Protein AF-A0AAI8VL66-F1 (afdb_monomer)

Secondary structure (DSSP, 8-state):
---HHHHHHHHHHHHHHHHHH-TT--S-HHHHHHHHHHHHH-HHHHHHHHHHHHHHHHHHHHHHHHHHHHHHHHHHHHT-----------------------------------

Structure (mmCIF, N/CA/C/O backbone):
data_AF-A0AAI8VL66-F1
#
_entry.id   AF-A0AAI8VL66-F1
#
loop_
_atom_site.group_PDB
_atom_site.id
_atom_site.type_symbol
_atom_site.label_atom_id
_atom_site.label_alt_id
_atom_site.label_comp_id
_atom_site.label_asym_id
_atom_site.label_entity_id
_atom_site.label_seq_id
_atom_site.pdbx_PDB_ins_code
_atom_site.Cartn_x
_atom_site.Cartn_y
_atom_site.Cartn_z
_atom_site.occupancy
_atom_site.B_iso_or_equiv
_atom_site.auth_seq_id
_atom_site.auth_comp_id
_atom_site.auth_asym_id
_atom_site.auth_atom_id
_atom_site.pdbx_PDB_model_num
ATOM 1 N N . MET A 1 1 ? 18.245 -2.781 -18.196 1.00 60.41 1 MET A N 1
ATOM 2 C CA . MET A 1 1 ? 17.121 -3.704 -17.927 1.00 60.41 1 MET A CA 1
ATOM 3 C C . MET A 1 1 ? 17.376 -4.350 -16.576 1.00 60.41 1 MET A C 1
ATOM 5 O O . MET A 1 1 ? 18.521 -4.706 -16.335 1.00 60.41 1 MET A O 1
ATOM 9 N N . ALA A 1 2 ? 16.375 -4.409 -15.695 1.00 62.25 2 ALA A N 1
ATOM 10 C CA . ALA A 1 2 ? 16.514 -5.029 -14.374 1.00 62.25 2 ALA A CA 1
ATOM 11 C C . ALA A 1 2 ? 16.606 -6.559 -14.503 1.00 62.25 2 ALA A C 1
ATOM 13 O O . ALA A 1 2 ? 15.943 -7.139 -15.367 1.00 62.25 2 ALA A O 1
ATOM 14 N N . SER A 1 3 ? 17.423 -7.198 -13.668 1.00 83.19 3 SER A N 1
ATOM 15 C CA . SER A 1 3 ? 17.559 -8.661 -13.612 1.00 83.19 3 SER A CA 1
ATOM 16 C C . SER A 1 3 ? 16.240 -9.324 -13.185 1.00 83.19 3 SER A C 1
ATOM 18 O O . SER A 1 3 ? 15.462 -8.728 -12.443 1.00 83.19 3 SER A O 1
ATOM 20 N N . ASN A 1 4 ? 15.994 -10.580 -13.583 1.00 81.44 4 ASN A N 1
ATOM 21 C CA . ASN A 1 4 ? 14.822 -11.353 -13.128 1.00 81.44 4 ASN A CA 1
ATOM 22 C C . ASN A 1 4 ? 14.700 -11.377 -11.592 1.00 81.44 4 ASN A C 1
ATOM 24 O O . ASN A 1 4 ? 13.597 -11.310 -11.054 1.00 81.44 4 ASN A O 1
ATOM 28 N N . ALA A 1 5 ? 15.832 -11.419 -10.881 1.00 84.50 5 ALA A N 1
ATOM 29 C CA . ALA A 1 5 ? 15.855 -11.351 -9.420 1.00 84.50 5 ALA A CA 1
ATOM 30 C C . ALA A 1 5 ? 15.374 -9.987 -8.887 1.00 84.50 5 ALA A C 1
ATOM 32 O O . ALA A 1 5 ? 14.628 -9.927 -7.910 1.00 84.50 5 ALA A O 1
ATOM 33 N N . GLU A 1 6 ? 15.753 -8.892 -9.550 1.00 81.94 6 GLU A N 1
ATOM 34 C CA . GLU A 1 6 ? 15.318 -7.538 -9.189 1.00 81.94 6 GLU A CA 1
ATOM 35 C C . GLU A 1 6 ? 13.827 -7.339 -9.476 1.00 81.94 6 GLU A C 1
ATOM 37 O O . GLU A 1 6 ? 13.123 -6.757 -8.655 1.00 81.94 6 GLU A O 1
ATOM 42 N N . GLN A 1 7 ? 13.317 -7.875 -10.590 1.00 82.44 7 GLN A N 1
ATOM 43 C CA . GLN A 1 7 ? 11.887 -7.815 -10.906 1.00 82.44 7 GLN A CA 1
ATOM 44 C C . GLN A 1 7 ? 11.042 -8.543 -9.857 1.00 82.44 7 GLN A C 1
ATOM 46 O O . GLN A 1 7 ? 10.049 -7.993 -9.385 1.00 82.44 7 GLN A O 1
ATOM 51 N N . GLN A 1 8 ? 11.459 -9.739 -9.424 1.00 86.88 8 GLN A N 1
ATOM 52 C CA . GLN A 1 8 ? 10.755 -10.453 -8.356 1.00 86.88 8 GLN A CA 1
ATOM 53 C C . GLN A 1 8 ? 10.820 -9.720 -7.012 1.00 86.88 8 GLN A C 1
ATOM 55 O O . GLN A 1 8 ? 9.830 -9.676 -6.280 1.00 86.88 8 GLN A O 1
ATOM 60 N N . MET A 1 9 ? 11.963 -9.109 -6.689 1.00 89.69 9 MET A N 1
ATOM 61 C CA . MET A 1 9 ? 12.093 -8.290 -5.485 1.00 89.69 9 MET A CA 1
ATOM 62 C C . MET A 1 9 ? 11.126 -7.099 -5.511 1.00 89.69 9 MET A C 1
ATOM 64 O O . MET A 1 9 ? 10.435 -6.862 -4.519 1.00 89.69 9 MET A O 1
ATOM 68 N N . ILE A 1 10 ? 11.032 -6.393 -6.642 1.00 87.19 10 ILE A N 1
ATOM 69 C CA . ILE A 1 10 ? 10.099 -5.274 -6.830 1.00 87.19 10 ILE A CA 1
ATOM 70 C C . ILE A 1 10 ? 8.649 -5.757 -6.699 1.00 87.19 10 ILE A C 1
ATOM 72 O O . ILE A 1 10 ? 7.877 -5.152 -5.958 1.00 87.19 10 ILE A O 1
ATOM 76 N N . HIS A 1 11 ? 8.292 -6.886 -7.316 1.00 88.56 11 HIS A N 1
ATOM 77 C CA . HIS A 1 11 ? 6.952 -7.476 -7.203 1.00 88.56 11 HIS A CA 1
ATOM 78 C C . HIS A 1 11 ? 6.557 -7.749 -5.746 1.00 88.56 11 HIS A C 1
ATOM 80 O O . HIS A 1 11 ? 5.475 -7.368 -5.299 1.00 88.56 11 HIS A O 1
ATOM 86 N N . ASN A 1 12 ? 7.458 -8.363 -4.974 1.00 90.44 12 ASN A N 1
ATOM 87 C CA . ASN A 1 12 ? 7.217 -8.657 -3.562 1.00 90.44 12 ASN A CA 1
ATOM 88 C C . ASN A 1 12 ? 7.057 -7.379 -2.724 1.00 90.44 12 ASN A C 1
ATOM 90 O O . ASN A 1 12 ? 6.235 -7.335 -1.805 1.00 90.44 12 ASN A O 1
ATOM 94 N N . GLN A 1 13 ? 7.814 -6.325 -3.042 1.00 91.44 13 GLN A N 1
ATOM 95 C CA . GLN A 1 13 ? 7.683 -5.028 -2.378 1.00 91.44 13 GLN A CA 1
ATOM 96 C C . GLN A 1 13 ? 6.353 -4.346 -2.705 1.00 91.44 13 GLN A C 1
ATOM 98 O O . GLN A 1 13 ? 5.703 -3.835 -1.794 1.00 91.44 13 GLN A O 1
ATOM 103 N N . ILE A 1 14 ? 5.929 -4.364 -3.971 1.00 90.06 14 ILE A N 1
ATOM 104 C CA . ILE A 1 14 ? 4.653 -3.782 -4.404 1.00 90.06 14 ILE A CA 1
ATOM 105 C C . ILE A 1 14 ? 3.483 -4.519 -3.745 1.00 90.06 14 ILE A C 1
ATOM 107 O O . ILE A 1 14 ? 2.602 -3.880 -3.174 1.00 90.06 14 ILE A O 1
ATOM 111 N N . ARG A 1 15 ? 3.509 -5.856 -3.713 1.00 89.81 15 ARG A N 1
ATOM 112 C CA . ARG A 1 15 ? 2.482 -6.652 -3.024 1.00 89.81 15 ARG A CA 1
ATOM 113 C C . ARG A 1 15 ? 2.375 -6.299 -1.541 1.00 89.81 15 ARG A C 1
ATOM 115 O O . ARG A 1 15 ? 1.276 -6.176 -1.005 1.00 89.81 15 ARG A O 1
ATOM 122 N N . ARG A 1 16 ? 3.514 -6.095 -0.871 1.00 89.62 16 ARG A N 1
ATOM 123 C CA . ARG A 1 16 ? 3.531 -5.640 0.525 1.00 89.62 16 ARG A CA 1
ATOM 124 C C . ARG A 1 16 ? 2.932 -4.241 0.670 1.00 89.62 16 ARG A C 1
ATOM 126 O O . ARG A 1 16 ? 2.147 -4.035 1.584 1.00 89.62 16 ARG A O 1
ATOM 133 N N . ALA A 1 17 ? 3.256 -3.318 -0.234 1.00 89.25 17 ALA A N 1
ATOM 134 C CA . ALA A 1 17 ? 2.690 -1.971 -0.242 1.00 89.25 17 ALA A CA 1
ATOM 135 C C . ALA A 1 17 ? 1.159 -1.984 -0.410 1.00 89.25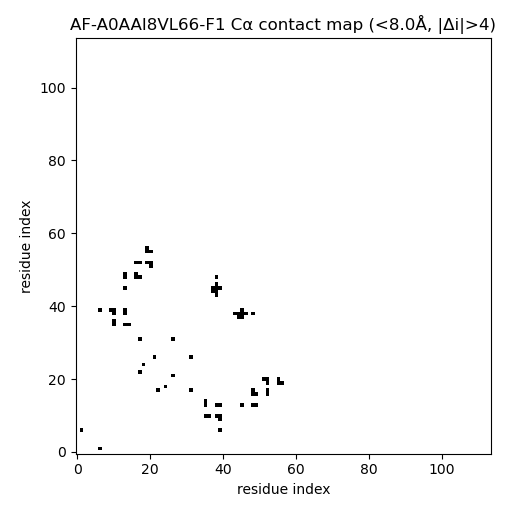 17 ALA A C 1
ATOM 137 O O . ALA A 1 17 ? 0.464 -1.209 0.245 1.00 89.25 17 ALA A O 1
ATOM 138 N N . PHE A 1 18 ? 0.617 -2.906 -1.213 1.00 86.94 18 PHE A N 1
ATOM 139 C CA . PHE A 1 18 ? -0.831 -3.096 -1.327 1.00 86.94 18 PHE A CA 1
ATOM 140 C C . PHE A 1 18 ? -1.484 -3.586 -0.037 1.00 86.94 18 PHE A C 1
ATOM 142 O O . PHE A 1 18 ? -2.596 -3.161 0.262 1.00 86.94 18 PHE A O 1
ATOM 149 N N . ALA A 1 19 ? -0.803 -4.420 0.750 1.00 87.06 19 ALA A N 1
ATOM 150 C CA . ALA A 1 19 ? -1.314 -4.830 2.056 1.00 87.06 19 ALA A CA 1
ATOM 151 C C . ALA A 1 19 ? -1.441 -3.646 3.035 1.00 87.06 19 ALA A C 1
ATOM 153 O O . ALA A 1 19 ? -2.314 -3.662 3.898 1.00 87.06 19 ALA A O 1
ATOM 154 N N . ASP A 1 20 ? -0.602 -2.612 2.893 1.00 85.94 20 ASP A N 1
ATOM 155 C CA . ASP A 1 20 ? -0.720 -1.380 3.681 1.00 85.94 20 ASP A CA 1
ATOM 156 C C . ASP A 1 20 ? -1.793 -0.423 3.139 1.00 85.94 20 ASP A C 1
ATOM 158 O O . ASP A 1 20 ? -2.459 0.257 3.916 1.00 85.94 20 ASP A O 1
ATOM 162 N N . LEU A 1 21 ? -1.934 -0.340 1.811 1.00 86.31 21 LEU A N 1
ATOM 163 C CA . LEU A 1 21 ? -2.908 0.529 1.139 1.00 86.31 21 LEU A CA 1
ATOM 164 C C . LEU A 1 21 ? -4.346 0.038 1.299 1.00 86.31 21 LEU A C 1
ATOM 166 O O . LEU A 1 21 ? -5.260 0.844 1.450 1.0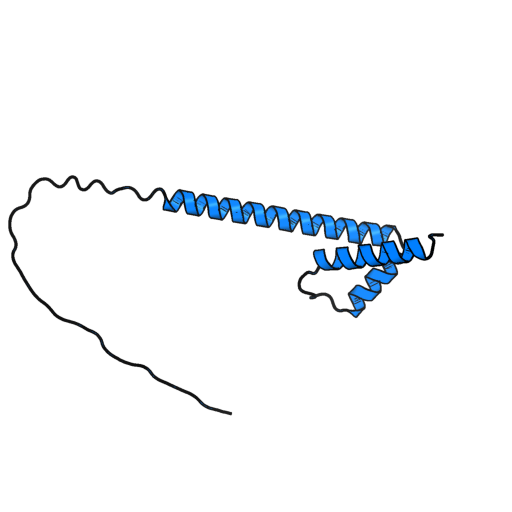0 86.31 21 LEU A O 1
ATOM 170 N N . ASP A 1 22 ? -4.535 -1.276 1.245 1.00 86.62 22 ASP A N 1
ATOM 171 C CA . ASP A 1 22 ? -5.839 -1.923 1.243 1.00 86.62 22 ASP A CA 1
ATOM 172 C C . ASP A 1 22 ? -5.854 -3.123 2.207 1.00 86.62 22 ASP A C 1
ATOM 174 O O . ASP A 1 22 ? -5.920 -4.287 1.790 1.00 86.62 22 ASP A O 1
ATOM 178 N N . PRO A 1 23 ? -5.800 -2.861 3.526 1.00 82.56 23 PRO A N 1
ATOM 179 C CA . PRO A 1 23 ? -5.790 -3.912 4.542 1.00 82.56 23 PRO A CA 1
ATOM 180 C C . PRO A 1 23 ? -7.095 -4.720 4.580 1.00 82.56 23 PRO A C 1
ATOM 182 O O . PRO A 1 23 ? -7.126 -5.822 5.126 1.00 82.56 23 PRO A O 1
ATOM 185 N N . LYS A 1 24 ? -8.181 -4.182 4.011 1.00 88.12 24 LYS A N 1
ATOM 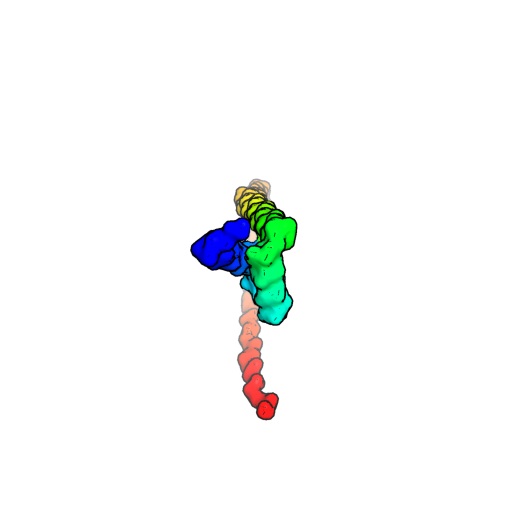186 C CA . LYS A 1 24 ? -9.503 -4.820 3.968 1.00 88.12 24 LYS A CA 1
ATOM 187 C C . LYS A 1 24 ? -9.746 -5.626 2.692 1.00 88.12 24 LYS A C 1
ATOM 189 O O . LYS A 1 24 ? -10.761 -6.312 2.614 1.00 88.12 24 LYS A O 1
ATOM 194 N N . ASN A 1 25 ? -8.816 -5.598 1.735 1.00 85.25 25 ASN A N 1
ATOM 195 C CA . ASN A 1 25 ? -8.971 -6.213 0.415 1.00 85.25 25 ASN A CA 1
ATOM 196 C C . ASN A 1 25 ? -10.247 -5.751 -0.311 1.00 85.25 25 ASN A C 1
ATOM 198 O O . ASN A 1 25 ? -10.933 -6.550 -0.946 1.00 85.25 25 ASN A O 1
ATOM 202 N N . GLU A 1 26 ? -10.568 -4.462 -0.201 1.00 89.12 26 GLU A N 1
ATOM 203 C CA . GLU A 1 26 ? -11.691 -3.831 -0.902 1.00 89.12 26 GLU A CA 1
ATOM 204 C C . GLU A 1 26 ? -11.392 -3.660 -2.400 1.00 89.12 26 GLU A C 1
ATOM 206 O O . GLU A 1 26 ? -12.307 -3.619 -3.223 1.00 89.12 26 GLU A O 1
ATOM 211 N N . THR A 1 27 ? -10.111 -3.607 -2.778 1.00 87.56 27 THR A N 1
ATOM 212 C CA . THR A 1 27 ? -9.684 -3.534 -4.177 1.00 87.56 27 THR A CA 1
ATOM 213 C C . THR A 1 27 ? -9.882 -4.892 -4.854 1.00 87.56 27 THR A C 1
ATOM 215 O O . THR A 1 27 ? -9.303 -5.888 -4.406 1.00 87.56 27 THR A O 1
ATOM 218 N N . PRO A 1 28 ? -10.618 -4.962 -5.980 1.00 91.75 28 PRO A N 1
ATOM 219 C CA . PRO A 1 28 ? -10.752 -6.188 -6.756 1.00 91.75 28 PRO A CA 1
ATOM 220 C C . PRO A 1 28 ? -9.393 -6.780 -7.143 1.00 91.75 28 PRO A C 1
ATOM 222 O O . PRO A 1 28 ? -8.500 -6.061 -7.599 1.00 91.75 28 PRO A O 1
ATOM 225 N N . ALA A 1 29 ? -9.261 -8.106 -7.035 1.00 88.81 29 ALA A N 1
ATOM 226 C CA . ALA A 1 29 ? -8.008 -8.815 -7.306 1.00 88.81 29 ALA A CA 1
ATOM 227 C C . ALA A 1 29 ? -7.424 -8.490 -8.693 1.00 88.81 29 ALA A C 1
ATOM 229 O O . ALA A 1 29 ? -6.221 -8.293 -8.813 1.00 88.81 29 ALA A O 1
ATOM 230 N N . ILE A 1 30 ? -8.281 -8.335 -9.709 1.00 90.69 30 ILE A N 1
ATOM 231 C CA . ILE A 1 30 ? -7.859 -8.022 -11.081 1.00 90.69 30 ILE A CA 1
ATOM 232 C C . ILE A 1 30 ? -7.214 -6.633 -11.204 1.00 90.69 30 ILE A C 1
ATOM 234 O O . ILE A 1 30 ? -6.272 -6.446 -11.967 1.00 90.69 30 ILE A O 1
ATOM 238 N N . ILE A 1 31 ? -7.688 -5.658 -10.421 1.00 90.50 31 ILE A N 1
ATOM 239 C CA . ILE A 1 31 ? -7.120 -4.305 -10.391 1.00 90.50 31 ILE A CA 1
ATOM 240 C C . ILE A 1 31 ? -5.781 -4.340 -9.657 1.00 90.50 31 ILE A C 1
ATOM 242 O O . ILE A 1 31 ? -4.812 -3.736 -10.111 1.00 90.50 31 ILE A O 1
ATOM 246 N N . ARG A 1 32 ? -5.708 -5.085 -8.548 1.00 89.06 32 ARG A N 1
ATOM 247 C CA . ARG A 1 32 ? -4.462 -5.271 -7.798 1.00 89.06 32 ARG A CA 1
ATOM 248 C C . ARG A 1 32 ? -3.381 -5.916 -8.666 1.00 89.06 32 ARG A C 1
ATOM 250 O O . ARG A 1 32 ? -2.273 -5.400 -8.724 1.00 89.06 32 ARG A O 1
ATOM 257 N N . GLU A 1 33 ? -3.714 -6.990 -9.373 1.00 89.69 33 GLU A N 1
ATOM 258 C CA . GLU A 1 33 ? -2.784 -7.693 -10.262 1.00 89.69 33 GLU A CA 1
ATOM 259 C C . GLU A 1 33 ? -2.293 -6.794 -11.404 1.00 89.69 33 GLU A C 1
ATOM 261 O O . GLU A 1 33 ? -1.092 -6.728 -11.664 1.00 89.69 33 GLU A O 1
ATOM 266 N N . PHE A 1 34 ? -3.197 -6.025 -12.021 1.00 92.00 34 PHE A N 1
ATOM 267 C CA . PHE A 1 34 ? -2.828 -5.055 -13.051 1.00 92.00 34 PHE A CA 1
ATOM 268 C C . PHE A 1 34 ? -1.834 -4.007 -12.532 1.00 92.00 34 PHE A C 1
ATOM 270 O O . PHE A 1 34 ? -0.863 -3.678 -13.212 1.00 92.00 34 PHE A O 1
ATOM 277 N N . LEU A 1 35 ? -2.047 -3.489 -11.320 1.00 88.25 35 LEU A N 1
ATOM 278 C CA . LEU A 1 35 ? -1.151 -2.503 -10.717 1.00 88.25 35 LEU A CA 1
ATOM 279 C C . LEU A 1 35 ? 0.189 -3.111 -10.269 1.00 88.25 35 LEU A C 1
ATOM 281 O O . LEU A 1 35 ? 1.213 -2.433 -10.365 1.00 88.25 35 LEU A O 1
ATOM 285 N N . GLU A 1 36 ? 0.204 -4.368 -9.810 1.00 88.25 36 GLU A N 1
ATOM 286 C CA . GLU A 1 36 ? 1.439 -5.110 -9.518 1.00 88.25 36 GLU A CA 1
ATOM 287 C C . GLU A 1 36 ? 2.312 -5.236 -10.778 1.00 88.25 36 GLU A C 1
ATOM 289 O O . GLU A 1 36 ? 3.486 -4.859 -10.753 1.00 88.25 36 GLU A O 1
ATOM 294 N N . ASP A 1 37 ? 1.726 -5.683 -11.890 1.00 89.50 37 ASP A N 1
ATOM 295 C CA . ASP A 1 37 ? 2.431 -5.860 -13.166 1.00 89.50 37 ASP A CA 1
ATOM 296 C C . ASP A 1 37 ? 2.856 -4.512 -13.780 1.00 89.50 37 ASP A C 1
ATOM 298 O O . ASP A 1 37 ? 3.990 -4.355 -14.245 1.00 89.50 37 ASP A O 1
ATOM 302 N N . ALA A 1 38 ? 1.995 -3.489 -13.715 1.00 88.62 38 ALA A N 1
ATOM 303 C CA . ALA A 1 38 ? 2.326 -2.140 -14.175 1.00 88.62 38 ALA A CA 1
ATOM 304 C C . ALA A 1 38 ? 3.491 -1.530 -13.375 1.00 88.62 38 ALA A C 1
ATOM 306 O O . ALA A 1 38 ? 4.429 -0.989 -13.964 1.00 88.62 38 ALA A O 1
ATOM 307 N N . GLY A 1 39 ? 3.479 -1.662 -12.045 1.00 87.00 39 GLY A N 1
ATOM 308 C CA . GLY A 1 39 ? 4.564 -1.180 -11.192 1.00 87.00 39 GLY A CA 1
ATOM 309 C C . GLY A 1 39 ? 5.873 -1.952 -11.386 1.00 87.00 39 GLY A C 1
ATOM 310 O O . GLY A 1 39 ? 6.950 -1.369 -11.302 1.00 87.00 39 GLY A O 1
ATOM 311 N N . ALA A 1 40 ? 5.821 -3.244 -11.709 1.00 87.38 40 ALA A N 1
ATOM 312 C CA . ALA A 1 40 ? 7.028 -4.013 -12.007 1.00 87.38 40 ALA A CA 1
ATOM 313 C C . ALA A 1 40 ? 7.716 -3.572 -13.313 1.00 87.38 40 ALA A C 1
ATOM 315 O O . ALA A 1 40 ? 8.941 -3.669 -13.435 1.00 87.38 40 ALA A O 1
ATOM 316 N N . ARG A 1 41 ? 6.942 -3.075 -14.286 1.00 86.75 41 ARG A N 1
ATOM 317 C CA . ARG A 1 41 ? 7.433 -2.642 -15.606 1.00 86.75 41 ARG A CA 1
ATOM 318 C C . ARG A 1 41 ? 7.826 -1.169 -15.652 1.00 86.75 41 ARG A C 1
ATOM 320 O O . ARG A 1 41 ? 8.749 -0.817 -16.386 1.00 86.75 41 ARG A O 1
ATOM 327 N N . ASP A 1 42 ? 7.153 -0.322 -14.877 1.00 89.50 42 ASP A N 1
ATOM 328 C CA . ASP A 1 42 ? 7.370 1.121 -14.857 1.00 89.50 42 ASP A CA 1
ATOM 329 C C . ASP A 1 42 ? 7.752 1.641 -13.462 1.00 89.50 42 ASP A C 1
ATOM 331 O O . ASP A 1 42 ? 7.000 1.547 -12.488 1.00 89.50 42 ASP A O 1
ATOM 335 N N . ARG A 1 43 ? 8.925 2.283 -13.381 1.00 85.38 43 ARG A N 1
ATOM 336 C CA . ARG A 1 43 ? 9.426 2.855 -12.124 1.00 85.38 43 ARG A CA 1
ATOM 337 C C . ARG A 1 43 ? 8.574 4.009 -11.612 1.00 85.38 43 ARG A C 1
ATOM 339 O O . ARG A 1 43 ? 8.515 4.182 -10.396 1.00 85.38 43 ARG A O 1
ATOM 346 N N . ALA A 1 44 ? 7.968 4.814 -12.488 1.00 88.81 44 ALA A N 1
ATOM 347 C CA . ALA A 1 44 ? 7.141 5.933 -12.038 1.00 88.81 44 ALA A CA 1
ATOM 348 C C . ALA A 1 44 ? 5.891 5.408 -11.315 1.00 88.81 44 ALA A C 1
ATOM 350 O O . ALA A 1 44 ? 5.575 5.860 -10.214 1.00 88.81 44 ALA A O 1
ATOM 351 N N . THR A 1 45 ? 5.267 4.373 -11.880 1.00 89.56 45 THR A N 1
ATOM 352 C CA . THR A 1 45 ? 4.152 3.641 -11.272 1.00 89.56 45 THR A CA 1
ATOM 353 C C . THR A 1 45 ? 4.558 2.982 -9.950 1.00 89.56 45 THR A C 1
ATOM 355 O O . THR A 1 45 ? 3.883 3.190 -8.942 1.00 89.56 45 THR A O 1
ATOM 358 N N . ALA A 1 46 ? 5.693 2.270 -9.894 1.00 87.44 46 ALA A N 1
ATOM 359 C CA . ALA A 1 46 ? 6.203 1.709 -8.635 1.00 87.44 46 ALA A CA 1
ATOM 360 C C . ALA A 1 46 ? 6.401 2.785 -7.555 1.00 87.44 46 ALA A C 1
ATOM 362 O O . ALA A 1 46 ? 5.980 2.618 -6.410 1.00 87.44 46 ALA A O 1
ATOM 363 N N . GLY A 1 47 ? 7.010 3.914 -7.929 1.00 88.25 47 GLY A N 1
ATOM 364 C CA . GLY A 1 47 ? 7.229 5.048 -7.037 1.00 88.25 47 GLY A CA 1
ATOM 365 C C . GLY A 1 47 ? 5.925 5.632 -6.496 1.00 88.25 47 GLY A C 1
ATOM 366 O O . GLY A 1 47 ? 5.837 5.906 -5.300 1.00 88.25 47 GLY A O 1
ATOM 367 N N . ALA A 1 48 ? 4.898 5.763 -7.340 1.00 90.62 48 ALA A N 1
ATOM 368 C CA . ALA A 1 48 ? 3.578 6.231 -6.926 1.00 90.62 48 ALA A CA 1
ATOM 369 C C . ALA A 1 48 ? 2.920 5.276 -5.916 1.00 90.62 48 ALA A C 1
ATOM 371 O O . ALA A 1 48 ? 2.396 5.730 -4.898 1.00 90.62 48 ALA A O 1
ATOM 372 N N . ILE A 1 49 ? 3.010 3.961 -6.146 1.00 89.94 49 ILE A N 1
ATOM 373 C CA . ILE A 1 49 ? 2.477 2.945 -5.226 1.00 89.94 49 ILE A CA 1
ATOM 374 C C . ILE A 1 49 ? 3.195 3.014 -3.871 1.00 89.94 49 ILE A C 1
ATOM 376 O O . ILE A 1 49 ? 2.547 3.040 -2.824 1.00 89.94 49 ILE A O 1
ATOM 380 N N . PHE A 1 50 ? 4.528 3.105 -3.867 1.00 90.50 50 PHE A N 1
ATOM 381 C CA . PHE A 1 50 ? 5.296 3.218 -2.625 1.00 90.50 50 PHE A CA 1
ATOM 382 C C . PHE A 1 50 ? 5.020 4.523 -1.874 1.00 90.50 50 PHE A C 1
ATOM 384 O O . PHE A 1 50 ? 4.895 4.504 -0.648 1.00 90.50 50 PHE A O 1
ATOM 391 N N . ALA A 1 51 ? 4.888 5.643 -2.587 1.00 89.38 51 ALA A N 1
ATOM 392 C CA . ALA A 1 51 ? 4.539 6.926 -1.987 1.00 89.38 51 ALA A CA 1
ATOM 393 C C . ALA A 1 51 ? 3.147 6.880 -1.343 1.00 89.38 51 ALA A C 1
ATOM 395 O O . ALA A 1 51 ? 2.986 7.310 -0.199 1.00 89.38 51 ALA A O 1
ATOM 396 N N . ALA A 1 52 ? 2.164 6.299 -2.034 1.00 88.00 52 ALA A N 1
ATOM 397 C CA . ALA A 1 52 ? 0.816 6.133 -1.510 1.00 88.00 52 ALA A CA 1
ATOM 398 C C . ALA A 1 52 ? 0.805 5.232 -0.261 1.00 88.00 52 ALA A C 1
ATOM 400 O O . ALA A 1 52 ? 0.208 5.590 0.753 1.00 88.00 52 ALA A O 1
ATOM 401 N N . ALA A 1 53 ? 1.526 4.106 -0.283 1.00 86.94 53 ALA A N 1
ATOM 402 C CA . ALA A 1 53 ? 1.627 3.215 0.874 1.00 86.94 53 ALA A CA 1
ATOM 403 C C . ALA A 1 53 ? 2.304 3.893 2.078 1.00 86.94 53 ALA A C 1
ATOM 405 O O . ALA A 1 53 ? 1.862 3.739 3.218 1.00 86.94 53 ALA A O 1
ATOM 406 N N . ALA A 1 54 ? 3.346 4.697 1.846 1.00 86.81 54 ALA A N 1
ATOM 407 C CA . ALA A 1 54 ? 3.984 5.481 2.900 1.00 86.81 54 ALA A CA 1
ATOM 408 C C . ALA A 1 54 ? 3.021 6.516 3.509 1.00 86.81 54 ALA A C 1
ATOM 410 O O . ALA A 1 54 ? 2.960 6.654 4.732 1.00 86.81 54 ALA A O 1
ATOM 411 N N . GLN A 1 55 ? 2.233 7.205 2.678 1.00 86.50 55 GLN A N 1
ATOM 412 C CA . GLN A 1 55 ? 1.213 8.149 3.139 1.00 86.50 55 GLN A CA 1
ATOM 413 C C . GLN A 1 55 ? 0.109 7.459 3.950 1.00 86.50 55 GLN A C 1
ATOM 415 O O . GLN A 1 55 ? -0.257 7.964 5.012 1.00 86.50 55 GLN A O 1
ATOM 420 N N . ALA A 1 56 ? -0.369 6.290 3.513 1.00 82.94 56 ALA A N 1
ATOM 421 C CA . ALA A 1 56 ? -1.364 5.504 4.243 1.00 82.94 56 ALA A CA 1
ATOM 422 C C . ALA A 1 56 ? -0.853 5.086 5.633 1.00 82.94 56 ALA A C 1
ATOM 424 O O . ALA A 1 56 ? -1.546 5.275 6.634 1.00 82.94 56 ALA A O 1
ATOM 425 N N . ARG A 1 57 ? 0.401 4.618 5.726 1.00 82.38 57 ARG A N 1
ATOM 426 C CA . ARG A 1 57 ? 1.042 4.297 7.014 1.00 82.38 57 ARG A CA 1
ATOM 427 C C . ARG A 1 57 ? 1.178 5.520 7.922 1.00 82.38 57 ARG A C 1
ATOM 429 O O . ARG A 1 57 ? 0.915 5.417 9.118 1.00 82.38 57 ARG A O 1
ATOM 436 N N . LEU A 1 58 ? 1.568 6.675 7.379 1.00 82.81 58 LEU A N 1
ATOM 437 C CA . LEU A 1 58 ? 1.663 7.925 8.144 1.00 82.81 58 LEU A CA 1
ATOM 438 C C . LEU A 1 58 ? 0.293 8.382 8.662 1.00 82.81 58 LEU A C 1
ATOM 440 O O . LEU A 1 58 ? 0.183 8.806 9.813 1.00 82.81 58 LEU A O 1
ATOM 444 N N . ALA A 1 59 ? -0.753 8.266 7.841 1.00 79.88 59 ALA A N 1
ATOM 445 C CA . ALA A 1 59 ? -2.121 8.579 8.242 1.00 79.88 59 ALA A CA 1
ATOM 446 C C . ALA A 1 59 ? -2.608 7.643 9.360 1.00 79.88 59 ALA A C 1
ATOM 448 O O . ALA A 1 59 ? -3.129 8.120 10.368 1.00 79.88 59 ALA A O 1
ATOM 449 N N . ALA A 1 60 ? -2.359 6.336 9.235 1.00 77.25 60 ALA A N 1
ATOM 450 C CA . ALA A 1 60 ? -2.685 5.352 10.266 1.00 77.25 60 ALA A CA 1
ATOM 451 C C . ALA A 1 60 ? -1.920 5.607 11.578 1.00 77.25 60 ALA A C 1
ATOM 453 O O . ALA A 1 60 ? -2.508 5.561 12.658 1.00 77.25 60 ALA A O 1
ATOM 454 N N . ALA A 1 61 ? -0.629 5.947 11.503 1.00 77.81 61 ALA A N 1
ATOM 455 C CA . ALA A 1 61 ? 0.173 6.291 12.677 1.00 77.81 61 ALA A CA 1
ATOM 456 C C . ALA A 1 61 ? -0.352 7.551 13.387 1.00 77.81 61 ALA A C 1
ATOM 458 O O . ALA A 1 61 ? -0.417 7.589 14.616 1.00 77.81 61 ALA A O 1
ATOM 459 N N . ARG A 1 62 ? -0.773 8.570 12.627 1.00 79.06 62 ARG A N 1
ATOM 460 C CA . ARG A 1 62 ? -1.389 9.785 13.180 1.00 79.06 62 ARG A CA 1
ATOM 461 C C . ARG A 1 62 ? -2.743 9.495 13.833 1.00 79.06 62 ARG A C 1
ATOM 463 O O . ARG A 1 62 ? -3.009 10.017 14.914 1.00 79.06 62 ARG A O 1
ATOM 470 N N . ALA A 1 63 ? -3.581 8.665 13.213 1.00 72.69 63 ALA A N 1
ATOM 471 C CA . ALA A 1 63 ? -4.843 8.230 13.812 1.00 72.69 63 ALA A CA 1
ATOM 472 C C . ALA A 1 63 ? -4.598 7.525 15.159 1.00 72.69 63 ALA A C 1
ATOM 474 O O . ALA A 1 63 ? -5.137 7.949 16.176 1.00 72.69 63 ALA A O 1
ATOM 475 N N . ALA A 1 64 ? -3.664 6.568 15.200 1.00 72.44 64 ALA A N 1
ATOM 476 C CA . ALA A 1 64 ? -3.312 5.850 16.426 1.00 72.44 64 ALA A CA 1
ATOM 477 C C . ALA A 1 64 ? -2.776 6.769 17.545 1.00 72.44 64 ALA A C 1
ATOM 479 O O . ALA A 1 64 ? -3.075 6.551 18.718 1.00 72.44 64 ALA A O 1
ATOM 480 N N . GLN A 1 65 ? -2.010 7.815 17.210 1.00 73.44 65 GLN A N 1
ATOM 481 C CA . GLN A 1 65 ? -1.565 8.820 18.188 1.00 73.44 65 GLN A CA 1
ATOM 482 C C . GLN A 1 65 ? -2.730 9.647 18.746 1.00 73.44 65 GLN A C 1
ATOM 484 O O . GLN A 1 65 ? -2.741 9.978 19.930 1.00 73.44 65 GLN A O 1
ATOM 489 N N . THR A 1 66 ? -3.715 9.964 17.904 1.00 71.31 66 THR A N 1
ATOM 490 C CA . THR A 1 66 ? -4.901 10.737 18.298 1.00 71.31 66 THR A CA 1
ATOM 491 C C . THR A 1 66 ? -5.805 9.910 19.214 1.00 71.31 66 THR A C 1
ATOM 493 O O . THR A 1 66 ? -6.258 10.421 20.235 1.00 71.31 66 THR A O 1
ATOM 496 N N . ASP A 1 67 ? -5.978 8.618 18.925 1.00 66.12 67 ASP A N 1
ATOM 497 C CA . ASP A 1 67 ? -6.742 7.693 19.770 1.00 66.12 67 ASP A CA 1
ATOM 498 C C . ASP A 1 67 ? -6.056 7.455 21.125 1.00 66.12 67 ASP A C 1
ATOM 500 O O . ASP A 1 67 ? -6.718 7.414 22.165 1.00 66.12 67 ASP A O 1
ATOM 504 N N . GLN A 1 68 ? -4.720 7.362 21.152 1.00 60.84 68 GLN A N 1
ATOM 505 C CA . GLN A 1 68 ? -3.959 7.271 22.404 1.00 60.84 68 GLN A CA 1
ATOM 506 C C . GLN A 1 68 ? -4.052 8.555 23.232 1.00 60.84 68 GLN A C 1
ATOM 508 O O . GLN A 1 68 ? -4.249 8.479 24.444 1.00 60.84 68 GLN A O 1
ATOM 513 N N . ALA A 1 69 ? -3.962 9.727 22.599 1.00 63.53 69 ALA A N 1
ATOM 514 C CA . ALA A 1 69 ? -4.149 11.007 23.275 1.00 63.53 69 ALA A CA 1
ATOM 515 C C . ALA A 1 69 ? -5.578 11.149 23.824 1.00 63.53 69 ALA A C 1
ATOM 517 O O . ALA A 1 69 ? -5.747 11.519 24.982 1.00 63.53 69 ALA A O 1
ATOM 518 N N . ALA A 1 70 ? -6.598 10.777 23.046 1.00 62.53 70 ALA A N 1
ATOM 519 C CA . ALA A 1 70 ? -7.993 10.786 23.482 1.00 62.53 70 ALA A CA 1
ATOM 520 C C . ALA A 1 70 ? -8.239 9.822 24.655 1.00 62.53 70 ALA A C 1
ATOM 522 O O . ALA A 1 70 ? -8.904 10.185 25.626 1.00 62.53 70 ALA A O 1
ATOM 523 N N . THR A 1 71 ? -7.646 8.625 24.617 1.00 66.44 71 THR A N 1
ATOM 524 C CA . THR A 1 71 ? -7.725 7.645 25.712 1.00 66.44 71 THR A CA 1
ATOM 525 C C . THR A 1 71 ? -6.996 8.143 26.965 1.00 66.44 71 THR A C 1
ATOM 527 O O . THR A 1 71 ? -7.519 8.016 28.072 1.00 66.44 71 THR A O 1
ATOM 530 N N . ALA A 1 72 ? -5.827 8.776 26.819 1.00 59.50 72 ALA A N 1
ATOM 531 C CA . ALA A 1 72 ? -5.103 9.392 27.931 1.00 59.50 72 ALA A CA 1
ATOM 532 C C . ALA A 1 72 ? -5.871 10.584 28.536 1.00 59.50 72 ALA A C 1
ATOM 534 O O . ALA A 1 72 ? -5.929 10.722 29.758 1.00 59.50 72 ALA A O 1
ATOM 535 N N . SER A 1 73 ? -6.521 11.413 27.711 1.00 59.25 73 SER A N 1
ATOM 536 C CA . SER A 1 73 ? -7.389 12.504 28.174 1.00 59.25 73 SER A CA 1
ATOM 537 C C . SER A 1 73 ? -8.649 11.990 28.877 1.00 59.25 73 SER A C 1
ATOM 539 O O . SER A 1 73 ? -9.047 12.557 29.893 1.00 59.25 73 SER A O 1
ATOM 541 N N . ALA A 1 74 ? -9.242 10.891 28.403 1.00 58.00 74 ALA A N 1
ATOM 542 C CA . ALA A 1 74 ? -10.361 10.234 29.076 1.00 58.00 74 ALA A CA 1
ATOM 543 C C . ALA A 1 74 ? -9.945 9.631 30.433 1.00 58.00 74 ALA A C 1
ATOM 545 O O . ALA A 1 74 ? -10.666 9.780 31.419 1.00 58.00 74 ALA A O 1
ATOM 546 N N . ALA A 1 75 ? -8.756 9.024 30.521 1.00 56.12 75 ALA A N 1
ATOM 547 C CA . ALA A 1 75 ? -8.204 8.519 31.780 1.00 56.12 75 ALA A CA 1
ATOM 548 C C . ALA A 1 75 ? -7.878 9.650 32.778 1.00 56.12 75 ALA A C 1
ATOM 550 O O . ALA A 1 75 ? -8.130 9.509 33.974 1.00 56.12 75 ALA A O 1
ATOM 551 N N . GLY A 1 76 ? -7.389 10.798 32.294 1.00 54.25 76 GLY A N 1
ATOM 552 C CA . GLY A 1 76 ? -7.177 11.997 33.113 1.00 54.25 76 GLY A CA 1
ATOM 553 C C . GLY A 1 76 ? -8.481 12.618 33.632 1.00 54.25 76 GLY A C 1
ATOM 554 O O . GLY A 1 76 ? -8.538 13.050 34.781 1.00 54.25 76 GLY A O 1
ATOM 555 N N .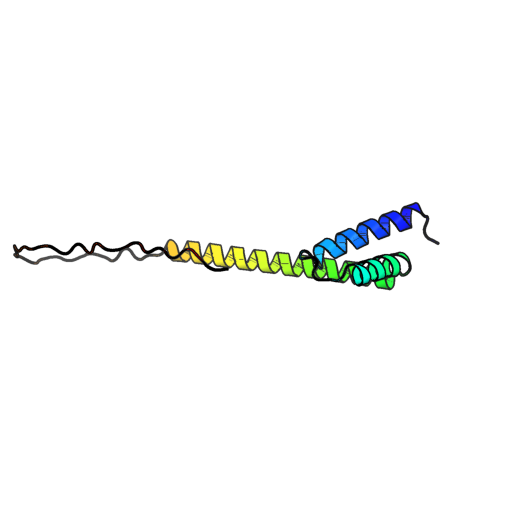 ALA A 1 77 ? -9.550 12.605 32.829 1.00 52.62 77 ALA A N 1
ATOM 556 C CA . ALA A 1 77 ? -10.872 13.082 33.240 1.00 52.62 77 ALA A CA 1
ATOM 557 C C . ALA A 1 77 ? -11.557 12.142 34.253 1.00 52.62 77 ALA A C 1
ATOM 559 O O . ALA A 1 77 ? -12.207 12.613 35.183 1.00 52.62 77 ALA A O 1
ATOM 560 N N . ALA A 1 78 ? -11.362 10.824 34.134 1.00 52.19 78 ALA A N 1
ATOM 561 C CA . ALA A 1 78 ? -11.856 9.848 35.111 1.00 52.19 78 ALA A CA 1
ATOM 562 C C . ALA A 1 78 ? -11.113 9.910 36.465 1.00 52.19 78 ALA A C 1
ATOM 564 O O . ALA A 1 78 ? -11.673 9.526 37.489 1.00 52.19 78 ALA A O 1
ATOM 565 N N . GLY A 1 79 ? -9.878 10.429 36.490 1.00 50.06 79 GLY A N 1
ATOM 566 C CA . GLY A 1 79 ? -9.105 10.679 37.715 1.00 50.06 79 GLY A CA 1
ATOM 567 C C . GLY A 1 79 ? -9.456 11.981 38.450 1.00 50.06 79 GLY A C 1
ATOM 568 O O . GLY A 1 79 ? -8.984 12.190 39.565 1.00 50.06 79 GLY A O 1
ATOM 569 N N . ALA A 1 80 ? -10.285 12.847 37.858 1.00 48.78 80 ALA A N 1
ATOM 570 C CA . ALA A 1 80 ? -10.661 14.155 38.398 1.00 48.78 80 ALA A CA 1
ATOM 571 C C . ALA A 1 80 ? -12.147 14.230 38.796 1.00 48.78 80 ALA A C 1
ATOM 573 O O . ALA A 1 80 ? -12.783 15.272 38.642 1.00 48.78 80 ALA A O 1
ATOM 574 N N . ALA A 1 81 ? -12.724 13.142 39.318 1.00 43.94 81 ALA A N 1
ATOM 575 C CA . ALA A 1 81 ? -14.001 13.240 40.020 1.00 43.94 81 ALA A CA 1
ATOM 576 C C . ALA A 1 81 ? -13.775 14.044 41.317 1.00 43.94 81 ALA A C 1
ATOM 578 O O . ALA A 1 81 ? -13.014 13.592 42.179 1.00 43.94 81 ALA A O 1
ATOM 579 N N . PRO A 1 82 ? -14.379 15.237 41.485 1.00 49.53 82 PRO A N 1
ATOM 580 C CA . PRO A 1 82 ? -14.220 15.999 42.709 1.00 49.53 82 PRO A CA 1
ATOM 581 C C . PRO A 1 82 ? -14.815 15.181 43.852 1.00 49.53 82 PRO A C 1
ATOM 583 O O . PRO A 1 82 ? -15.994 14.824 43.825 1.00 49.53 82 PRO A O 1
ATOM 586 N N . ALA A 1 83 ? -13.998 14.894 44.865 1.00 50.06 83 ALA A N 1
ATOM 587 C CA . ALA A 1 83 ? -14.496 14.507 46.171 1.00 50.06 83 ALA A CA 1
ATOM 588 C C . ALA A 1 83 ? -15.406 15.646 46.647 1.00 50.06 83 ALA A C 1
ATOM 590 O O . ALA A 1 83 ? -14.935 16.681 47.121 1.00 50.06 83 ALA A O 1
ATOM 591 N N . ALA A 1 84 ? -16.712 15.491 46.427 1.00 51.22 84 ALA A N 1
ATOM 592 C CA . ALA A 1 84 ? -17.710 16.414 46.917 1.00 51.22 84 ALA A CA 1
ATOM 593 C C . ALA A 1 84 ? -17.535 16.501 48.434 1.00 51.22 84 ALA A C 1
ATOM 595 O O . ALA A 1 84 ? -17.713 15.525 49.165 1.00 51.22 84 ALA A O 1
ATOM 596 N N . ALA A 1 85 ? -17.117 17.682 48.876 1.00 54.44 85 ALA A N 1
ATOM 597 C CA . ALA A 1 85 ? -16.973 18.060 50.262 1.00 54.44 85 ALA A CA 1
ATOM 598 C C . ALA A 1 85 ? -18.318 17.893 50.985 1.00 54.44 85 ALA A C 1
ATOM 600 O O . ALA A 1 85 ? -19.184 18.762 50.942 1.00 54.44 85 ALA A O 1
ATOM 601 N N . GLY A 1 86 ? -18.489 16.768 51.676 1.00 51.62 86 GLY A N 1
ATOM 602 C CA . GLY A 1 86 ? -19.580 16.539 52.618 1.00 51.62 86 GLY A CA 1
ATOM 603 C C . GLY A 1 86 ? -19.303 17.208 53.962 1.00 51.62 86 GLY A C 1
ATOM 604 O O . GLY A 1 86 ? -19.237 16.532 54.984 1.00 51.62 86 GLY A O 1
ATOM 605 N N . GLN A 1 87 ? -19.113 18.530 53.980 1.00 54.25 87 GLN A N 1
ATOM 606 C CA . GLN A 1 87 ? -19.130 19.312 55.215 1.00 54.25 87 GLN A CA 1
ATOM 607 C C . GLN A 1 87 ? -20.583 19.697 55.528 1.00 54.25 87 GLN A C 1
ATOM 609 O O . GLN A 1 87 ? -21.034 20.793 55.221 1.00 54.25 87 GLN A O 1
ATOM 614 N N . GLY A 1 88 ? -21.328 18.760 56.120 1.00 47.41 88 GLY A N 1
ATOM 615 C CA . GLY A 1 88 ? -22.696 18.959 56.604 1.00 47.41 88 GLY A CA 1
ATOM 616 C C . GLY A 1 88 ? -22.760 18.782 58.116 1.00 47.41 88 GLY A C 1
ATOM 617 O O . GLY A 1 88 ? -22.970 17.682 58.619 1.00 47.41 88 GLY A O 1
ATOM 618 N N . ARG A 1 89 ? -22.536 19.872 58.849 1.00 50.94 89 ARG A N 1
ATOM 619 C CA . ARG A 1 89 ? -22.747 19.968 60.296 1.00 50.94 89 ARG A CA 1
ATOM 620 C C . ARG A 1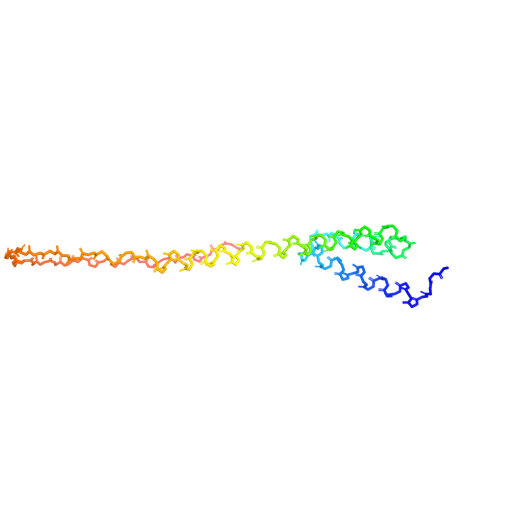 89 ? -24.245 20.169 60.561 1.00 50.94 89 ARG A C 1
ATOM 622 O O . ARG A 1 89 ? -24.801 21.153 60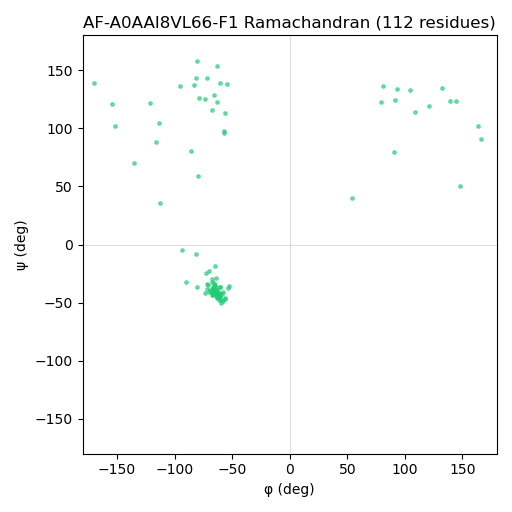.096 1.00 50.94 89 ARG A O 1
ATOM 629 N N . GLY A 1 90 ? -24.827 19.311 61.401 1.00 50.97 90 GLY A N 1
ATOM 630 C CA . GLY A 1 90 ? -26.076 19.569 62.131 1.00 50.97 90 GLY A CA 1
ATOM 631 C C . GLY A 1 90 ? -27.357 19.121 61.423 1.00 50.97 90 GLY A C 1
ATOM 632 O O . GLY A 1 90 ? -27.644 19.549 60.314 1.00 50.97 90 GLY A O 1
ATOM 633 N N . GLY A 1 91 ? -28.156 18.284 62.086 1.00 50.84 91 GLY A N 1
ATOM 634 C CA . GLY A 1 91 ? -29.485 17.930 61.591 1.00 50.84 91 GLY A CA 1
ATOM 635 C C . GLY A 1 91 ? -30.063 16.690 62.255 1.00 50.84 91 GLY A C 1
ATOM 636 O O . GLY A 1 91 ? -29.672 15.571 61.964 1.00 50.84 91 GLY A O 1
ATOM 637 N N . HIS A 1 92 ? -30.969 16.911 63.187 1.00 52.91 92 HIS A N 1
ATOM 638 C CA . HIS A 1 92 ? -31.575 15.961 64.112 1.00 52.91 92 HIS A CA 1
ATOM 639 C C . HIS A 1 92 ? -32.728 15.185 63.451 1.00 52.91 92 HIS A C 1
ATOM 641 O O . HIS A 1 92 ? -33.536 15.789 62.760 1.00 52.91 92 HIS A O 1
ATOM 647 N N . GLY A 1 93 ? -32.864 13.895 63.784 1.00 55.25 93 GLY A N 1
ATOM 648 C CA . GLY A 1 93 ? -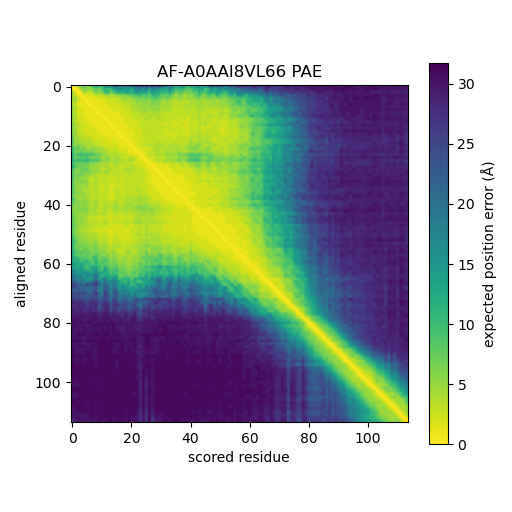34.154 13.195 63.880 1.00 55.25 93 GLY A CA 1
ATOM 649 C C . GLY A 1 93 ? -34.826 12.723 62.583 1.00 55.25 93 GLY A C 1
ATOM 650 O O . GLY A 1 93 ? -35.213 13.514 61.736 1.00 55.25 93 GLY A O 1
ATOM 651 N N . GLY A 1 94 ? -35.098 11.417 62.491 1.00 50.09 94 GLY A N 1
ATOM 652 C CA . GLY A 1 94 ? -36.077 10.894 61.532 1.00 50.09 94 GLY A CA 1
ATOM 653 C C . GLY A 1 94 ? -36.006 9.385 61.333 1.00 50.09 94 GLY A C 1
ATOM 654 O O . GLY A 1 94 ? -35.268 8.902 60.485 1.00 50.09 94 GLY A O 1
ATOM 655 N N . ARG A 1 95 ? -36.781 8.635 62.124 1.00 57.00 95 ARG A N 1
ATOM 656 C CA . ARG A 1 95 ? -37.070 7.205 61.923 1.00 57.00 95 ARG A CA 1
ATOM 657 C C . ARG A 1 95 ? -38.221 7.050 60.922 1.00 57.00 95 ARG A C 1
ATOM 659 O O . ARG A 1 95 ? -39.240 7.709 61.087 1.00 57.00 95 ARG A O 1
ATOM 666 N N . GLY A 1 96 ? -38.090 6.102 59.997 1.00 47.28 96 GLY A N 1
ATOM 667 C CA . GLY A 1 96 ? -39.158 5.578 59.131 1.00 47.28 96 GLY A CA 1
ATOM 668 C C . GLY A 1 96 ? -38.579 5.251 57.751 1.00 47.28 96 GLY A C 1
ATOM 669 O O . GLY A 1 96 ? -37.936 6.102 57.163 1.00 47.28 96 GLY A O 1
ATOM 670 N N . GLY A 1 97 ? -38.654 4.050 57.184 1.00 49.06 97 GLY A N 1
ATOM 671 C CA . GLY A 1 97 ? -39.574 2.939 57.402 1.00 49.06 97 GLY A CA 1
ATOM 672 C C . GLY A 1 97 ? -40.280 2.634 56.075 1.00 49.06 97 GLY A C 1
ATOM 673 O O . GLY A 1 97 ? -40.988 3.494 55.567 1.00 49.06 97 GLY A O 1
ATOM 674 N N . GLY A 1 98 ? -40.102 1.415 55.550 1.00 47.06 98 GLY A N 1
ATOM 675 C CA . GLY A 1 98 ? -40.814 0.870 54.379 1.00 47.06 98 GLY A CA 1
ATOM 676 C C . GLY A 1 98 ? -40.080 1.093 53.048 1.00 47.06 98 GLY A C 1
ATOM 677 O O . GLY A 1 98 ? -39.577 2.172 52.789 1.00 47.06 98 GLY A O 1
ATOM 678 N N . GLY A 1 99 ? -39.932 0.132 52.141 1.00 46.84 99 GLY A N 1
ATOM 679 C CA . GLY A 1 99 ? -40.539 -1.187 52.027 1.00 46.84 99 GLY A CA 1
ATOM 680 C C . GLY A 1 99 ? -40.893 -1.441 50.559 1.00 46.84 99 GLY A C 1
ATOM 681 O O . GLY A 1 99 ? -41.656 -0.677 49.988 1.00 46.84 99 GLY A O 1
ATOM 682 N N . GLY A 1 100 ? -40.373 -2.536 49.996 1.00 47.75 100 GLY A N 1
ATOM 683 C CA . GLY A 1 100 ? -41.021 -3.304 48.926 1.00 47.75 100 GLY A CA 1
ATOM 684 C C . GLY A 1 100 ? -40.908 -2.797 47.482 1.00 47.75 100 GLY A C 1
ATOM 685 O O . GLY A 1 100 ? -41.140 -1.634 47.181 1.00 47.75 100 GLY A O 1
ATOM 686 N N . GLY A 1 101 ? -40.649 -3.733 46.562 1.00 50.09 101 GLY A N 1
ATOM 687 C CA . GLY A 1 101 ? -40.959 -3.532 45.144 1.00 50.09 101 GLY A CA 1
ATOM 688 C C . GLY A 1 101 ? -40.023 -4.208 44.149 1.00 50.09 101 GLY A C 1
ATOM 689 O O . GLY A 1 101 ? -39.547 -3.549 43.230 1.00 50.09 101 GLY A O 1
ATOM 690 N N . GLY A 1 102 ? -39.762 -5.509 44.310 1.00 56.06 102 GLY A N 1
ATOM 691 C CA . GLY A 1 102 ? -39.159 -6.309 43.246 1.00 56.06 102 GLY A CA 1
ATOM 692 C C . GLY A 1 102 ? -40.048 -6.314 42.001 1.00 56.06 102 GLY A C 1
ATOM 693 O O . GLY A 1 102 ? -41.269 -6.424 42.101 1.00 56.06 102 GLY A O 1
ATOM 694 N N . ARG A 1 103 ? -39.435 -6.205 40.822 1.00 66.88 103 ARG A N 1
ATOM 695 C CA . ARG A 1 103 ? -40.095 -6.494 39.547 1.00 66.88 103 ARG A CA 1
ATOM 696 C C . ARG A 1 103 ? -39.424 -7.718 38.947 1.00 66.88 103 ARG A C 1
ATOM 698 O O . ARG A 1 103 ? -38.291 -7.659 38.482 1.00 66.88 103 ARG A O 1
ATOM 705 N N . ALA A 1 104 ? -40.143 -8.826 39.059 1.00 57.41 104 ALA A N 1
ATOM 706 C CA . ALA A 1 104 ? -39.951 -10.037 38.292 1.00 57.41 104 ALA A CA 1
ATOM 707 C C . ALA A 1 104 ? -40.598 -9.889 36.905 1.00 57.41 104 ALA A C 1
ATOM 709 O O . ALA A 1 104 ? -41.557 -9.134 36.744 1.00 57.41 104 ALA A O 1
ATOM 710 N N . GLY A 1 105 ? -40.114 -10.697 35.961 1.00 57.19 105 GLY A N 1
ATOM 711 C CA . GLY A 1 105 ? -40.766 -10.998 34.684 1.00 57.19 105 GLY A CA 1
ATOM 712 C C . GLY A 1 105 ? -40.118 -10.281 33.497 1.00 57.19 105 GLY A C 1
ATOM 713 O O . GLY A 1 105 ? -39.862 -9.089 33.557 1.00 57.19 105 GLY A O 1
ATOM 714 N N . SER A 1 106 ? -39.820 -10.925 32.374 1.00 59.50 106 SER A N 1
ATOM 715 C CA . SER A 1 106 ? -40.005 -12.324 31.986 1.00 59.50 106 SER A CA 1
ATOM 716 C C . SER A 1 106 ? -39.256 -12.544 30.672 1.00 59.50 106 SER A C 1
ATOM 718 O O . SER A 1 106 ? -39.289 -11.711 29.771 1.00 59.50 106 SER A O 1
ATOM 720 N N . GLN A 1 107 ? -38.591 -13.686 30.599 1.00 58.72 107 GLN A N 1
ATOM 721 C CA . GLN A 1 107 ? -37.972 -14.280 29.425 1.00 58.72 107 GLN A CA 1
ATOM 722 C C . GLN A 1 107 ? -39.051 -14.673 28.394 1.00 58.72 107 GLN A C 1
ATOM 724 O O . GLN A 1 107 ? -40.002 -15.368 28.739 1.00 58.72 107 GLN A O 1
ATOM 729 N N . ALA A 1 108 ? -38.886 -14.253 27.140 1.00 56.41 108 ALA A N 1
ATOM 730 C CA . ALA A 1 108 ? -39.522 -14.804 25.937 1.00 56.41 108 ALA A CA 1
ATOM 731 C C . ALA A 1 108 ? -38.560 -14.468 24.776 1.00 56.41 108 ALA A C 1
ATOM 733 O O . ALA A 1 108 ? -38.187 -13.313 24.627 1.00 56.41 108 ALA A O 1
ATOM 734 N N . GLY A 1 109 ? -37.989 -15.377 23.987 1.00 55.75 109 GLY A N 1
ATOM 735 C CA . GLY A 1 109 ? -38.483 -16.677 23.554 1.00 55.75 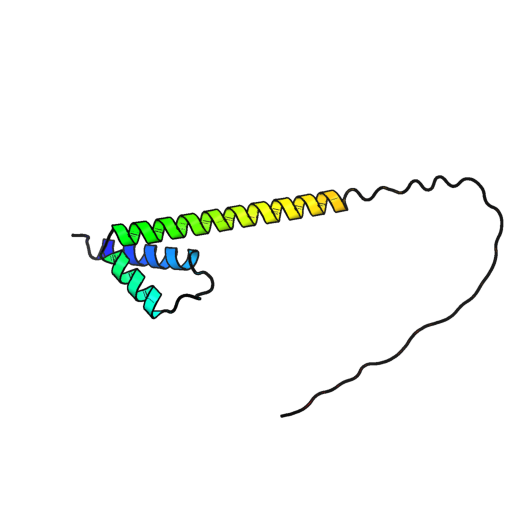109 GLY A CA 1
ATOM 736 C C . GLY A 1 109 ? -39.253 -16.513 22.244 1.00 55.75 109 GLY A C 1
ATOM 737 O O . GLY A 1 109 ? -40.474 -16.465 22.278 1.00 55.75 109 GLY A O 1
ATOM 738 N N . ALA A 1 110 ? -38.555 -16.415 21.107 1.00 56.66 110 ALA A N 1
ATOM 739 C CA . ALA A 1 110 ? -39.137 -16.658 19.785 1.00 56.66 110 ALA A CA 1
ATOM 740 C C . ALA A 1 110 ? -38.049 -17.154 18.821 1.00 56.66 110 ALA A C 1
ATOM 742 O O . ALA A 1 110 ? -37.205 -16.409 18.333 1.00 56.66 110 ALA A O 1
ATOM 743 N N . GLN A 1 111 ? -38.085 -18.464 18.623 1.00 58.78 111 GLN A N 1
ATOM 744 C CA . GLN A 1 111 ? -37.409 -19.263 17.615 1.00 58.78 111 GLN A CA 1
ATOM 745 C C . GLN A 1 111 ? -38.408 -19.445 16.453 1.00 58.78 111 GLN A C 1
ATOM 747 O O . GLN A 1 111 ? -39.565 -19.756 16.729 1.00 58.78 111 GLN A O 1
ATOM 752 N N . GLY A 1 112 ? -37.984 -19.308 15.188 1.00 53.84 112 GLY A N 1
ATOM 753 C CA . GLY A 1 112 ? -38.653 -19.975 14.054 1.00 53.84 112 GLY A CA 1
ATOM 754 C C . GLY A 1 112 ? -38.991 -19.149 12.799 1.00 53.84 112 GLY A C 1
ATOM 755 O O . GLY A 1 112 ? -39.607 -18.092 12.888 1.00 53.84 112 GLY A O 1
ATOM 756 N N . GLY A 1 113 ? -38.677 -19.745 11.637 1.00 62.94 113 GLY A N 1
ATOM 757 C CA . GLY A 1 113 ? -39.255 -19.485 10.305 1.00 62.94 113 GLY A CA 1
ATOM 758 C C . GLY A 1 113 ? -38.295 -18.768 9.346 1.00 62.94 113 GLY A C 1
ATOM 759 O O . GLY A 1 113 ? -37.967 -17.617 9.598 1.00 62.94 113 GLY A O 1
ATOM 760 N N . GLN A 1 114 ? -37.813 -19.335 8.237 1.00 53.53 114 GLN A N 1
ATOM 761 C CA . GLN A 1 114 ? -38.154 -20.544 7.473 1.00 53.53 114 GLN A CA 1
ATOM 762 C C . GLN A 1 114 ? -36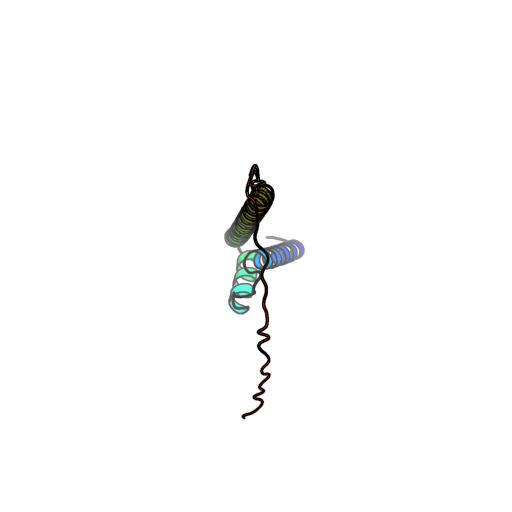.886 -21.123 6.834 1.00 53.53 114 GLN A C 1
ATOM 764 O O . GLN A 1 114 ? -35.939 -20.332 6.619 1.00 53.53 114 GLN A O 1
#

pLDDT: mean 72.41, std 16.32, range [43.94, 92.0]

Solvent-accessible surface area (backbone atoms only — not comparable to full-atom values): 7248 Å² total; per-residue (Å²): 134,82,50,73,70,53,43,51,51,47,39,56,50,47,55,53,31,44,51,59,62,39,76,80,62,78,66,56,68,71,61,53,52,53,51,43,55,47,26,54,76,31,69,67,52,35,49,50,50,50,51,50,21,52,49,42,50,52,51,52,52,51,50,54,52,50,52,51,48,52,51,52,50,51,54,53,55,69,71,60,68,74,80,76,80,81,85,77,83,86,87,83,88,84,88,81,83,87,79,90,81,86,82,82,87,80,92,79,90,85,86,87,88,132

Radius of gyration: 31.35 Å; Cα contacts (8 Å, |Δi|>4): 38; chains: 1; bounding box: 59×40×82 Å

Sequence (114 aa):
MASNAEQQMIHNQIRRAFADLDPKNETPAIIREFLEDAGARDRATAGAIFAAAAQARLAAARAAQTDQAATASAAGAAGAAPAAAGQGRGGHGGRGGGGGGGRAGSQAGAQGGQ

Mean predicted aligned error: 17.69 Å

Organism: NCBI:txid933095

Foldseek 3Di:
DDDPVVLVVLLVVLVVLCCQLCVPPPDDPVVSVVLSVVVSVDVVSSVVSNVNSVVSVVVVVVVVVVVVVVVVVVVVVVVPPDPPPPPDPDDDDDDDDDDDDDDDDDDDDDDDDD